Protein AF-A0A7X5ZHF9-F1 (afdb_monomer_lite)

Secondary structure (DSSP, 8-state):
---S---EEEEEEEE--TTT-S-TTS-EEEEEEES---HHHHHHHHHHHHHHHHHSTT-EEEEETTTTEEEEE-S-HHHHHHHHHHHHHHHHHHHHHHHHHHHHHHHHHHHHHHHHHHHHHHHHHT-S-------

Structure (mmCIF, N/CA/C/O backbone):
data_AF-A0A7X5ZHF9-F1
#
_entry.id   AF-A0A7X5ZHF9-F1
#
loop_
_atom_site.group_PDB
_atom_site.id
_atom_site.type_symbol
_atom_site.label_atom_id
_atom_site.label_alt_id
_atom_site.label_comp_id
_atom_site.label_asym_id
_atom_site.label_entity_id
_atom_site.label_seq_id
_atom_site.pdbx_PDB_ins_code
_atom_site.Cartn_x
_atom_site.Cartn_y
_atom_site.Cartn_z
_atom_site.occupancy
_atom_site.B_iso_or_equiv
_atom_site.auth_seq_id
_atom_site.auth_comp_id
_atom_site.auth_asym_id
_atom_site.auth_atom_id
_atom_site.pdbx_PDB_model_num
ATOM 1 N N . MET A 1 1 ? -7.855 -1.810 -19.896 1.00 37.16 1 MET A N 1
ATOM 2 C CA . MET A 1 1 ? -8.327 -2.436 -18.645 1.00 37.16 1 MET A CA 1
ATOM 3 C C . MET A 1 1 ? -7.744 -1.603 -17.523 1.00 37.16 1 MET A C 1
ATOM 5 O O . MET A 1 1 ? -6.527 -1.522 -17.452 1.00 37.16 1 MET A O 1
ATOM 9 N N . ALA A 1 2 ? -8.580 -0.865 -16.789 1.00 35.97 2 ALA A N 1
ATOM 10 C CA . ALA A 1 2 ? -8.124 -0.031 -15.679 1.00 35.97 2 ALA A CA 1
ATOM 11 C C . ALA A 1 2 ? -7.503 -0.931 -14.600 1.00 35.97 2 ALA A C 1
ATOM 13 O O . ALA A 1 2 ? -7.997 -2.035 -14.366 1.00 35.97 2 ALA A O 1
ATOM 14 N N . SER A 1 3 ? -6.371 -0.488 -14.060 1.00 44.75 3 SER A N 1
ATOM 15 C CA . SER A 1 3 ? -5.489 -1.252 -13.184 1.00 44.75 3 SER A CA 1
ATOM 16 C C . SER A 1 3 ? -6.236 -1.853 -11.983 1.00 44.75 3 SER A C 1
ATOM 18 O O . SER A 1 3 ? -7.056 -1.196 -11.349 1.00 44.75 3 SER A O 1
ATOM 20 N N . ARG A 1 4 ? -5.939 -3.126 -11.699 1.00 55.38 4 ARG A N 1
ATOM 21 C CA . ARG A 1 4 ? -6.427 -3.914 -10.556 1.00 55.38 4 ARG A CA 1
ATOM 22 C C . ARG A 1 4 ? -5.640 -3.616 -9.267 1.00 55.38 4 ARG A C 1
ATOM 24 O O . ARG A 1 4 ? -5.742 -4.385 -8.317 1.00 55.38 4 ARG A O 1
ATOM 31 N N . ASP A 1 5 ? -4.871 -2.530 -9.240 1.00 67.69 5 ASP A N 1
ATOM 32 C CA . ASP A 1 5 ? -3.842 -2.305 -8.218 1.00 67.69 5 ASP A CA 1
ATOM 33 C C . ASP A 1 5 ? -4.317 -1.413 -7.065 1.00 67.69 5 ASP A C 1
ATOM 35 O O . ASP A 1 5 ? -3.558 -1.153 -6.134 1.00 67.69 5 ASP A O 1
ATOM 39 N N . TRP A 1 6 ? -5.556 -0.918 -7.120 1.00 84.75 6 TRP A N 1
ATOM 40 C CA . TRP A 1 6 ? -6.109 -0.100 -6.047 1.00 84.75 6 TRP A CA 1
ATOM 41 C C . TRP A 1 6 ? -6.775 -0.989 -4.999 1.00 84.75 6 TRP A C 1
ATOM 43 O O . TRP A 1 6 ? -7.707 -1.733 -5.310 1.00 84.75 6 TRP A O 1
ATOM 53 N N . ILE A 1 7 ? -6.276 -0.931 -3.764 1.00 87.75 7 ILE A N 1
ATOM 54 C CA . ILE A 1 7 ? -6.822 -1.688 -2.638 1.00 87.75 7 ILE A CA 1
ATOM 55 C C . ILE A 1 7 ? -7.839 -0.818 -1.909 1.00 87.75 7 ILE A C 1
ATOM 57 O O . ILE A 1 7 ? -7.519 0.292 -1.488 1.00 87.75 7 ILE A O 1
ATOM 61 N N . GLU A 1 8 ? -9.055 -1.320 -1.727 1.00 86.75 8 GLU A N 1
ATOM 62 C CA . GLU A 1 8 ? -10.098 -0.622 -0.970 1.00 86.75 8 GLU A CA 1
ATOM 63 C C . GLU A 1 8 ? -10.571 -1.478 0.204 1.00 86.75 8 GLU A C 1
ATOM 65 O O . GLU A 1 8 ? -10.429 -2.702 0.196 1.00 86.75 8 GLU A O 1
ATOM 70 N N . IL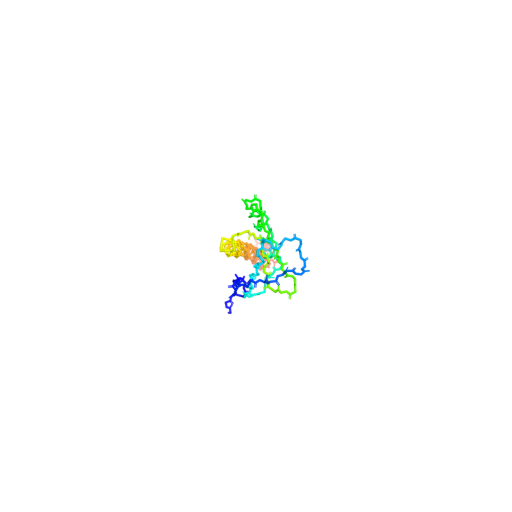E A 1 9 ? -11.144 -0.833 1.219 1.00 88.06 9 ILE A N 1
ATOM 71 C CA . ILE A 1 9 ? -11.806 -1.527 2.324 1.00 88.06 9 ILE A CA 1
ATOM 72 C C . ILE A 1 9 ? -13.262 -1.751 1.922 1.00 88.06 9 ILE A C 1
ATOM 74 O O . ILE A 1 9 ? -14.033 -0.801 1.810 1.00 88.06 9 ILE A O 1
ATOM 78 N N . ALA A 1 10 ? -13.630 -3.012 1.713 1.00 86.50 10 ALA A N 1
ATOM 79 C CA . ALA A 1 10 ? -14.983 -3.419 1.358 1.00 86.50 10 ALA A CA 1
ATOM 80 C C . ALA A 1 10 ? -15.946 -3.295 2.548 1.00 86.50 10 ALA A C 1
ATOM 82 O O . ALA A 1 10 ? -17.091 -2.872 2.389 1.00 86.50 10 ALA A O 1
ATOM 83 N N . SER A 1 11 ? -15.486 -3.668 3.743 1.00 86.25 11 SER A N 1
ATOM 84 C CA . SER A 1 11 ? -16.268 -3.609 4.978 1.00 86.25 11 SER A CA 1
ATOM 85 C C . SER A 1 11 ? -15.364 -3.587 6.209 1.00 86.25 11 SER A C 1
ATOM 87 O O . SER A 1 11 ? -14.211 -4.016 6.164 1.00 86.25 11 SER A O 1
ATOM 89 N N . PHE A 1 12 ? -15.918 -3.106 7.322 1.00 88.06 12 PHE A N 1
ATOM 90 C CA . PHE A 1 12 ? -15.378 -3.345 8.656 1.00 88.06 12 PHE A CA 1
ATOM 91 C C . PHE A 1 12 ? -16.300 -4.314 9.392 1.00 88.06 12 PHE A C 1
ATOM 93 O O . PHE A 1 12 ? -17.516 -4.120 9.421 1.00 88.06 12 PHE A O 1
ATOM 100 N N . GLU A 1 13 ? -15.721 -5.340 9.997 1.00 85.19 13 GLU A N 1
ATOM 101 C CA . GLU A 1 13 ? -16.420 -6.377 10.742 1.00 85.19 13 GLU A CA 1
ATOM 102 C C . GLU A 1 13 ? -15.921 -6.374 12.187 1.00 85.19 13 GLU A C 1
ATOM 104 O O . GLU A 1 13 ? -14.724 -6.478 12.454 1.00 85.19 13 GLU A O 1
ATOM 109 N N . ALA A 1 14 ? -16.844 -6.234 13.139 1.00 79.94 14 ALA A N 1
ATOM 110 C CA . ALA A 1 14 ? -16.535 -6.468 14.542 1.00 79.94 14 ALA A CA 1
ATOM 111 C C . ALA A 1 14 ? -16.569 -7.978 14.788 1.00 79.94 14 ALA A C 1
ATOM 113 O O . ALA A 1 14 ? -17.587 -8.624 14.535 1.00 79.94 14 ALA A O 1
ATOM 114 N N . VAL A 1 15 ? -15.463 -8.534 15.273 1.00 74.81 15 VAL A N 1
ATOM 115 C CA . VAL A 1 15 ? -15.359 -9.967 15.553 1.00 74.81 15 VAL A CA 1
ATOM 116 C C . VAL A 1 15 ? -15.433 -10.170 17.056 1.00 74.81 15 VAL A C 1
ATOM 118 O O . VAL A 1 15 ? -14.623 -9.619 17.804 1.00 74.81 15 VAL A O 1
ATOM 121 N N . ASP A 1 16 ? -16.410 -10.962 17.495 1.00 65.00 16 ASP A N 1
ATOM 122 C CA . ASP A 1 16 ? -16.439 -11.473 18.862 1.00 65.00 16 ASP A CA 1
ATOM 123 C C . ASP A 1 16 ? -15.388 -12.580 18.970 1.00 65.00 16 ASP A C 1
ATOM 125 O O . ASP A 1 16 ? -15.569 -13.691 18.475 1.00 65.00 16 ASP A O 1
ATOM 129 N N . ASP A 1 17 ? -14.239 -12.222 19.534 1.00 62.59 17 ASP A N 1
ATOM 130 C CA . ASP A 1 17 ? -13.090 -13.108 19.720 1.00 62.59 17 ASP A CA 1
ATOM 131 C C . ASP A 1 17 ? -12.814 -13.312 21.214 1.00 62.59 17 ASP A C 1
ATOM 133 O O . ASP A 1 17 ? -11.683 -13.217 21.697 1.00 62.59 17 ASP A O 1
ATOM 137 N N . SER A 1 18 ? -13.892 -13.545 21.965 1.00 55.66 18 SER A N 1
ATOM 138 C CA . SER A 1 18 ? -13.873 -13.794 23.408 1.00 55.66 18 SER A CA 1
ATOM 139 C C . SER A 1 18 ? -13.148 -15.090 23.809 1.00 55.66 18 SER A C 1
ATOM 141 O O . SER A 1 18 ? -12.851 -15.267 24.990 1.00 55.66 18 SER A O 1
ATOM 143 N N . GLU A 1 19 ? -12.812 -15.971 22.857 1.00 51.09 19 GLU A N 1
ATOM 144 C CA . GLU A 1 19 ? -12.223 -17.290 23.133 1.00 51.09 19 GLU A CA 1
ATOM 145 C C . GLU A 1 19 ? -10.714 -17.420 22.834 1.00 51.09 19 GLU A C 1
ATOM 147 O O . GLU A 1 19 ? -10.107 -18.383 23.304 1.00 51.09 19 GLU A O 1
ATOM 152 N N . GLN A 1 20 ? -10.067 -16.493 22.104 1.00 52.88 20 GLN A N 1
ATOM 153 C CA . GLN A 1 20 ? -8.643 -16.650 21.730 1.00 52.88 20 GLN A CA 1
ATOM 154 C C . GLN A 1 20 ? -7.639 -15.741 22.465 1.00 52.88 20 GLN A C 1
ATOM 156 O O . GLN A 1 20 ? -6.437 -15.986 22.340 1.00 52.88 20 GLN A O 1
ATOM 161 N N . PHE A 1 21 ? -8.050 -14.715 23.232 1.00 51.94 21 PHE A N 1
ATOM 162 C CA . PHE A 1 21 ? -7.093 -13.731 23.784 1.00 51.94 21 PHE A CA 1
ATOM 163 C C . PHE A 1 21 ? -7.409 -13.176 25.192 1.00 51.94 21 PHE A C 1
ATOM 165 O O . PHE A 1 21 ? -8.549 -12.882 25.528 1.00 51.94 21 PHE A O 1
ATOM 172 N N . ASP A 1 22 ? -6.346 -12.914 25.970 1.00 55.88 22 ASP A N 1
ATOM 173 C CA . ASP A 1 22 ? -6.319 -12.431 27.374 1.00 55.88 22 ASP A CA 1
ATOM 174 C C . ASP A 1 22 ? -6.904 -11.013 27.641 1.00 55.88 22 ASP A C 1
ATOM 176 O O . ASP A 1 22 ? -6.737 -10.471 28.737 1.00 55.88 22 ASP A O 1
ATOM 180 N N . ARG A 1 23 ? -7.552 -10.356 26.665 1.00 58.25 23 ARG A N 1
ATOM 181 C CA . ARG A 1 23 ? -8.030 -8.953 26.764 1.00 58.25 23 ARG A CA 1
ATOM 182 C C . ARG A 1 23 ? -9.461 -8.793 26.224 1.00 58.25 23 ARG A C 1
ATOM 184 O O . ARG A 1 23 ? -9.639 -8.274 25.122 1.00 58.25 23 ARG A O 1
ATOM 191 N N . PRO A 1 24 ? -10.483 -9.228 26.978 1.00 59.97 24 PRO A N 1
ATOM 192 C CA . PRO A 1 24 ? -11.888 -9.114 26.573 1.00 59.97 24 PRO A CA 1
ATOM 193 C C . PRO A 1 24 ? -12.411 -7.662 26.545 1.00 59.97 24 PRO A C 1
ATOM 195 O O . PRO A 1 24 ? -13.538 -7.422 26.126 1.00 59.97 24 PRO A O 1
ATOM 198 N N . ASP A 1 25 ? -11.619 -6.689 27.003 1.00 63.25 25 ASP A N 1
ATOM 199 C CA . ASP A 1 25 ? -11.965 -5.269 27.110 1.00 63.25 25 ASP A CA 1
ATOM 200 C C . ASP A 1 25 ? -11.733 -4.459 25.823 1.00 63.25 25 ASP A C 1
ATOM 202 O O . ASP A 1 25 ? -12.184 -3.316 25.731 1.00 63.25 25 ASP A O 1
ATOM 206 N N . ILE A 1 26 ? -11.051 -5.028 24.823 1.00 65.69 26 ILE A N 1
ATOM 207 C CA . ILE A 1 26 ? -10.725 -4.338 23.570 1.00 65.69 26 ILE A CA 1
ATOM 208 C C . ILE A 1 26 ? -11.418 -5.047 22.399 1.00 65.69 26 ILE A C 1
ATOM 210 O O . ILE A 1 26 ? -11.077 -6.195 22.107 1.00 65.69 26 ILE A O 1
ATOM 214 N N . PRO A 1 27 ? -12.348 -4.383 21.685 1.00 68.12 27 PRO A N 1
ATOM 215 C CA . PRO A 1 27 ? -13.026 -4.998 20.552 1.00 68.12 27 PRO A CA 1
ATOM 216 C C . PRO A 1 27 ? -12.049 -5.256 19.398 1.00 68.12 27 PRO A C 1
ATOM 218 O O . PRO A 1 27 ? -11.205 -4.416 19.067 1.00 68.12 27 PRO A O 1
ATOM 221 N N . ARG A 1 28 ? -12.184 -6.424 18.765 1.00 76.44 28 ARG A N 1
ATOM 222 C CA . ARG A 1 28 ? -11.476 -6.782 17.533 1.00 76.44 28 ARG A CA 1
ATOM 223 C C . ARG A 1 28 ? -12.253 -6.252 16.333 1.00 76.44 28 ARG A C 1
ATOM 225 O O . ARG A 1 28 ? -13.450 -6.506 16.208 1.00 76.44 28 ARG A O 1
ATOM 232 N N . VAL A 1 29 ? -11.558 -5.541 15.448 1.00 82.12 29 VAL A N 1
ATOM 233 C CA . VAL A 1 29 ? -12.128 -5.018 14.203 1.00 82.12 29 VAL A CA 1
ATOM 234 C C . VAL A 1 29 ? -11.301 -5.512 13.024 1.00 82.12 29 VAL A C 1
ATOM 236 O O . VAL A 1 29 ? -10.101 -5.240 12.943 1.00 82.12 29 VAL A O 1
ATOM 239 N N . GLU A 1 30 ? -11.947 -6.216 12.104 1.00 85.69 30 GLU A N 1
ATOM 240 C CA . GLU A 1 30 ? -11.369 -6.666 10.842 1.00 85.69 30 GLU A CA 1
ATOM 241 C C . GLU A 1 30 ? -11.807 -5.740 9.706 1.00 85.69 30 GLU A C 1
ATOM 243 O O . GLU A 1 30 ? -12.991 -5.480 9.526 1.00 85.69 30 GLU A O 1
ATOM 248 N N . ALA A 1 31 ? -10.854 -5.236 8.930 1.00 86.06 31 ALA A N 1
ATOM 249 C CA . ALA A 1 31 ? -11.106 -4.522 7.689 1.00 86.06 31 ALA A CA 1
ATOM 250 C C . ALA A 1 31 ? -10.937 -5.497 6.521 1.00 86.06 31 ALA A C 1
ATOM 252 O O . ALA A 1 31 ? -9.830 -5.967 6.255 1.00 86.06 31 ALA A O 1
ATOM 253 N N . VAL A 1 32 ? -12.023 -5.808 5.824 1.00 85.19 32 VAL A N 1
ATOM 254 C CA . VAL A 1 32 ? -12.011 -6.701 4.661 1.00 85.19 32 VAL A CA 1
ATOM 255 C C . VAL A 1 32 ? -11.644 -5.900 3.423 1.00 85.19 32 VAL A C 1
ATOM 257 O O . VAL A 1 32 ? -12.168 -4.806 3.219 1.00 85.19 32 VAL A O 1
ATOM 260 N N . LEU A 1 33 ? -10.771 -6.439 2.575 1.00 84.19 33 LEU A N 1
ATOM 261 C CA . LEU A 1 33 ? -10.316 -5.747 1.373 1.00 84.19 33 LEU A CA 1
ATOM 262 C C . LEU A 1 33 ? -11.080 -6.181 0.136 1.00 84.19 33 LEU A C 1
ATOM 264 O O . LEU A 1 33 ? -11.311 -7.367 -0.095 1.00 84.19 33 LEU A O 1
ATOM 268 N N . SER A 1 34 ? -11.397 -5.210 -0.713 1.00 82.62 34 SER A N 1
ATOM 269 C CA . SER A 1 34 ? -11.659 -5.453 -2.124 1.00 82.62 34 SER A CA 1
ATOM 270 C C . SER A 1 34 ? -10.374 -5.202 -2.903 1.00 82.62 34 SER A C 1
ATOM 272 O O . SER A 1 34 ? -9.896 -4.074 -3.009 1.00 82.62 34 SER A O 1
ATOM 274 N N . GLY A 1 35 ? -9.803 -6.285 -3.427 1.00 78.19 35 GLY A N 1
ATOM 275 C CA . GLY A 1 35 ? -8.528 -6.282 -4.137 1.00 78.19 35 GLY A CA 1
ATOM 276 C C . GLY A 1 35 ? -7.641 -7.441 -3.694 1.00 78.19 35 GLY A C 1
ATOM 277 O O . GLY A 1 35 ? -7.943 -8.144 -2.732 1.00 78.19 35 GLY A O 1
ATOM 278 N N . ALA A 1 36 ? -6.546 -7.657 -4.416 1.00 77.88 36 ALA A N 1
ATOM 279 C CA . ALA A 1 36 ? -5.524 -8.633 -4.054 1.00 77.88 36 ALA A CA 1
ATOM 280 C C . ALA A 1 36 ? -4.192 -7.882 -3.898 1.00 77.88 36 ALA A C 1
ATOM 282 O O . ALA A 1 36 ? -3.558 -7.587 -4.911 1.00 77.88 36 ALA A O 1
ATOM 283 N N . PRO A 1 37 ? -3.787 -7.517 -2.667 1.00 80.38 37 PRO A N 1
ATOM 284 C CA . PRO A 1 37 ? -2.585 -6.723 -2.449 1.00 80.38 37 PRO A CA 1
ATOM 285 C C . PRO A 1 37 ? -1.336 -7.498 -2.872 1.00 80.38 37 PRO A C 1
ATOM 287 O O . PRO A 1 37 ? -1.066 -8.592 -2.366 1.00 80.38 37 PRO A O 1
ATOM 290 N N . GLU A 1 38 ? -0.559 -6.898 -3.775 1.00 86.31 38 GLU A N 1
ATOM 291 C CA . GLU A 1 38 ? 0.762 -7.388 -4.171 1.00 86.31 38 GLU A CA 1
ATOM 292 C C . GLU A 1 38 ? 1.718 -7.419 -2.970 1.00 86.31 38 GLU A C 1
ATOM 294 O O . GLU A 1 38 ? 1.554 -6.689 -1.989 1.00 86.31 38 GLU A O 1
ATOM 299 N N . ARG A 1 39 ? 2.756 -8.258 -3.042 1.00 87.06 39 ARG A N 1
ATOM 300 C CA . ARG A 1 39 ? 3.728 -8.408 -1.950 1.00 87.06 39 ARG A CA 1
ATOM 301 C C . ARG A 1 39 ? 4.427 -7.086 -1.633 1.00 87.06 39 ARG A C 1
ATOM 303 O O . ARG A 1 39 ? 4.674 -6.782 -0.469 1.00 87.06 39 ARG A O 1
ATOM 310 N N . GLU A 1 40 ? 4.748 -6.317 -2.660 1.00 89.00 40 GLU A N 1
ATOM 311 C CA . GLU A 1 40 ? 5.382 -5.009 -2.572 1.00 89.00 40 GLU A CA 1
ATOM 312 C C . GLU A 1 40 ? 4.457 -4.019 -1.860 1.00 89.00 40 GLU A C 1
ATOM 314 O O . GLU A 1 40 ? 4.879 -3.364 -0.911 1.00 89.00 40 GLU A O 1
ATOM 319 N N . TRP A 1 41 ? 3.170 -3.990 -2.215 1.00 90.56 41 TRP A N 1
ATOM 320 C CA . TRP A 1 41 ? 2.174 -3.171 -1.521 1.00 90.56 41 TRP A CA 1
ATOM 321 C C . TRP A 1 41 ? 2.111 -3.512 -0.023 1.00 90.56 41 TRP A C 1
ATOM 323 O O . TRP A 1 41 ? 2.147 -2.622 0.828 1.00 90.56 41 TRP A O 1
ATOM 333 N N . GLN A 1 42 ? 2.110 -4.806 0.325 1.00 88.94 42 GLN A N 1
ATOM 334 C CA . GLN A 1 42 ? 2.102 -5.252 1.726 1.00 88.94 42 GLN A CA 1
ATOM 335 C C . GLN A 1 42 ? 3.331 -4.751 2.502 1.00 88.94 42 GLN A C 1
ATOM 337 O O . GLN A 1 42 ? 3.223 -4.438 3.686 1.00 88.94 42 GLN A O 1
ATOM 342 N N . GLN A 1 43 ? 4.496 -4.629 1.856 1.00 89.56 43 GLN A N 1
ATOM 343 C CA . GLN A 1 43 ? 5.696 -4.071 2.490 1.00 89.56 43 GLN A CA 1
ATOM 344 C C . GLN A 1 43 ? 5.533 -2.584 2.815 1.00 89.56 43 GLN A C 1
ATOM 346 O O . GLN A 1 43 ? 5.895 -2.170 3.919 1.00 89.56 43 GLN A O 1
ATOM 351 N N . PHE A 1 44 ? 4.963 -1.800 1.896 1.00 90.38 44 PHE A N 1
ATOM 352 C CA . PHE A 1 44 ? 4.654 -0.389 2.145 1.00 90.38 44 PHE A CA 1
ATOM 353 C C . PHE A 1 44 ? 3.663 -0.244 3.300 1.00 90.38 44 PHE A C 1
ATOM 355 O O . PHE A 1 44 ? 3.898 0.536 4.227 1.00 90.38 44 PHE A O 1
ATOM 362 N N . PHE A 1 45 ? 2.615 -1.070 3.299 1.00 90.88 45 PHE A N 1
ATOM 363 C CA . PHE A 1 45 ? 1.632 -1.080 4.373 1.00 90.88 45 PHE A CA 1
A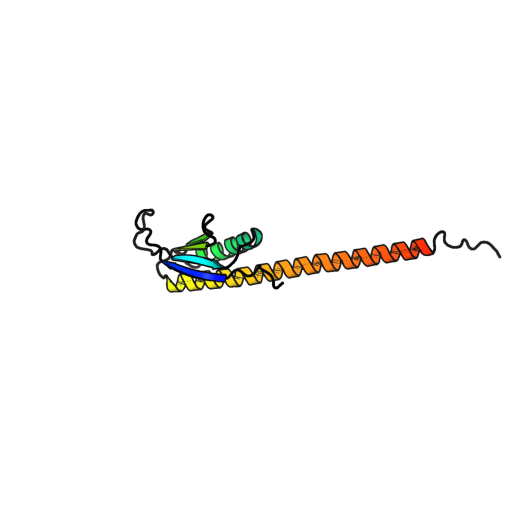TOM 364 C C . PHE A 1 45 ? 2.265 -1.400 5.729 1.00 90.88 45 PHE A C 1
ATOM 366 O O . PHE A 1 45 ? 2.006 -0.693 6.693 1.00 90.88 45 PHE A O 1
ATOM 373 N N . ILE A 1 46 ? 3.137 -2.412 5.821 1.00 90.62 46 ILE A N 1
ATOM 374 C CA . ILE A 1 46 ? 3.804 -2.786 7.083 1.00 90.62 46 ILE A CA 1
ATOM 375 C C . ILE A 1 46 ? 4.601 -1.614 7.667 1.00 90.62 46 ILE A C 1
ATOM 377 O O . ILE A 1 46 ? 4.592 -1.406 8.881 1.00 90.62 46 ILE A O 1
ATOM 381 N N . VAL A 1 47 ? 5.302 -0.846 6.830 1.00 91.25 47 VAL A N 1
ATOM 382 C CA . VAL A 1 47 ? 6.060 0.327 7.293 1.00 91.25 47 VAL A CA 1
ATOM 383 C C . VAL A 1 47 ? 5.114 1.391 7.850 1.00 91.25 47 VAL A C 1
ATOM 385 O O . VAL A 1 47 ? 5.349 1.905 8.945 1.00 91.25 47 VAL A O 1
ATOM 388 N N . ARG A 1 48 ? 4.023 1.682 7.135 1.00 91.69 48 ARG A N 1
ATOM 389 C CA . ARG A 1 48 ? 3.023 2.676 7.544 1.00 91.69 48 ARG A CA 1
ATOM 390 C C . ARG A 1 48 ? 2.258 2.253 8.800 1.00 91.69 48 ARG A C 1
ATOM 392 O O . ARG A 1 48 ? 2.120 3.052 9.722 1.00 91.69 48 ARG A O 1
ATOM 399 N N . ALA A 1 49 ? 1.845 0.993 8.874 1.00 90.12 49 ALA A N 1
ATOM 400 C CA . ALA A 1 49 ? 1.212 0.386 10.039 1.00 90.12 49 ALA A CA 1
ATOM 401 C C . ALA A 1 49 ? 2.096 0.527 11.283 1.00 90.12 49 ALA A C 1
ATOM 403 O O . ALA A 1 49 ? 1.651 1.059 12.294 1.00 90.12 49 ALA A O 1
ATOM 404 N N . ARG A 1 50 ? 3.384 0.172 11.189 1.00 90.56 50 ARG A N 1
ATOM 405 C CA . ARG A 1 50 ? 4.332 0.329 12.306 1.00 90.56 50 ARG A CA 1
ATOM 406 C C . ARG A 1 50 ? 4.495 1.778 12.755 1.00 90.56 50 ARG A C 1
ATOM 408 O O . ARG A 1 50 ? 4.657 2.026 13.946 1.00 90.56 50 ARG A O 1
ATOM 415 N N . ALA A 1 51 ? 4.480 2.732 11.825 1.00 90.81 51 ALA A N 1
ATOM 416 C CA . ALA A 1 51 ? 4.536 4.149 12.175 1.00 90.81 51 ALA A CA 1
ATOM 417 C C . ALA A 1 51 ? 3.280 4.581 12.952 1.00 90.81 51 ALA A C 1
ATOM 419 O O . ALA A 1 51 ? 3.395 5.278 13.957 1.00 90.81 51 ALA A O 1
ATOM 420 N N . LEU A 1 52 ? 2.096 4.118 12.542 1.00 89.88 52 LEU A N 1
ATOM 421 C CA . LEU A 1 52 ? 0.844 4.386 13.253 1.00 89.88 52 LEU A CA 1
ATOM 422 C C . LEU A 1 52 ? 0.817 3.736 14.642 1.00 89.88 52 LEU A C 1
ATOM 424 O O . LEU A 1 52 ? 0.460 4.394 15.614 1.00 89.88 52 LEU A O 1
ATOM 428 N N . GLU A 1 53 ? 1.266 2.489 14.773 1.00 89.69 53 GLU A N 1
ATOM 429 C CA . GLU A 1 53 ? 1.358 1.789 16.064 1.00 89.69 53 GLU A CA 1
ATOM 430 C C . GLU A 1 53 ? 2.275 2.507 17.073 1.00 89.69 53 GLU A C 1
ATOM 432 O O . GLU A 1 53 ? 2.040 2.451 18.279 1.00 89.69 53 GLU A O 1
ATOM 437 N N . GLN A 1 54 ? 3.307 3.218 16.603 1.00 89.44 54 GLN A N 1
ATOM 438 C CA . GLN A 1 54 ? 4.183 4.021 17.468 1.00 89.44 54 GLN A CA 1
ATOM 439 C C . GLN A 1 54 ? 3.510 5.299 17.980 1.00 89.44 54 GLN A C 1
ATOM 441 O O . GLN A 1 54 ? 3.829 5.761 19.076 1.00 89.44 54 GLN A O 1
ATOM 446 N N . VAL A 1 55 ? 2.604 5.881 17.191 1.00 90.06 55 VAL A N 1
ATOM 447 C CA . VAL A 1 55 ? 1.917 7.142 17.513 1.00 90.06 55 VAL A CA 1
ATOM 448 C C . VAL A 1 55 ? 0.636 6.899 18.316 1.00 90.06 55 VAL A C 1
ATOM 450 O O . VAL A 1 55 ? 0.249 7.753 19.113 1.00 90.06 55 VAL A O 1
ATOM 453 N N . HIS A 1 56 ? 0.010 5.730 18.158 1.00 85.88 56 HIS A N 1
ATOM 454 C CA . HIS A 1 56 ? -1.258 5.368 18.790 1.00 85.88 56 HIS A CA 1
ATOM 455 C C . HIS A 1 56 ? -1.076 4.182 19.756 1.00 85.88 56 HIS A C 1
ATOM 457 O O . HIS A 1 56 ? -1.196 3.024 19.350 1.00 85.88 56 HIS A O 1
ATOM 463 N N . PRO A 1 57 ? -0.806 4.434 21.055 1.00 81.00 57 PRO A N 1
ATOM 464 C CA . PRO A 1 57 ? -0.646 3.372 22.041 1.00 81.00 57 PRO A CA 1
ATOM 465 C C . PRO A 1 57 ? -1.875 2.464 22.106 1.00 81.00 57 PRO A C 1
ATOM 467 O O . PRO A 1 57 ? -2.999 2.927 22.281 1.00 81.00 57 PRO A O 1
ATOM 470 N N . GLY A 1 58 ? -1.650 1.155 22.005 1.00 77.88 58 GLY A N 1
ATOM 471 C CA . GLY A 1 58 ? -2.723 0.162 22.031 1.00 77.88 58 GLY A CA 1
ATOM 472 C C . GLY A 1 58 ? -3.354 -0.129 20.670 1.00 77.88 58 GLY A C 1
ATOM 473 O O . GLY A 1 58 ? -4.152 -1.060 20.615 1.00 77.88 58 GLY A O 1
ATOM 474 N N . LEU A 1 59 ? -2.966 0.588 19.604 1.00 83.75 59 LEU A N 1
ATOM 475 C CA . LEU A 1 59 ? -3.239 0.196 18.223 1.00 83.75 59 LEU A CA 1
ATOM 476 C C . LEU A 1 59 ? -2.321 -0.963 17.821 1.00 83.75 59 LEU A C 1
ATOM 478 O O . LEU A 1 59 ? -1.118 -0.939 18.081 1.00 83.75 59 LEU A O 1
ATOM 482 N N . ARG A 1 60 ? -2.886 -1.965 17.154 1.00 85.06 60 ARG A N 1
ATOM 483 C CA . ARG A 1 60 ? -2.134 -3.018 16.463 1.00 85.06 60 ARG A CA 1
ATOM 484 C C . ARG A 1 60 ? -2.779 -3.270 15.115 1.00 85.06 60 ARG A C 1
ATOM 486 O O . ARG A 1 60 ? -3.996 -3.405 15.091 1.00 85.06 60 ARG A O 1
ATOM 493 N N . MET A 1 61 ? -2.002 -3.321 14.040 1.00 87.00 61 MET A N 1
ATOM 494 C CA . MET A 1 61 ? -2.472 -3.501 12.668 1.00 87.00 61 MET A CA 1
ATOM 495 C C . MET A 1 61 ? -1.712 -4.646 12.002 1.00 87.00 61 MET A C 1
ATOM 497 O O . MET A 1 61 ? -0.504 -4.570 11.794 1.00 87.00 61 MET A O 1
ATOM 501 N N . GLU A 1 62 ? -2.416 -5.708 11.624 1.00 83.06 62 GLU A N 1
ATOM 502 C CA . GLU A 1 62 ? -1.795 -6.887 11.012 1.00 83.06 62 GLU A CA 1
ATOM 503 C C . GLU A 1 62 ? -2.544 -7.315 9.755 1.00 83.06 62 GLU A C 1
ATOM 505 O O . GLU A 1 62 ? -3.768 -7.273 9.715 1.00 83.06 62 GLU A O 1
ATOM 510 N N . ILE A 1 63 ? -1.816 -7.742 8.723 1.00 81.25 63 ILE A N 1
ATOM 511 C CA . ILE A 1 63 ? -2.422 -8.386 7.552 1.00 81.25 63 ILE A CA 1
ATOM 512 C C . ILE A 1 63 ? -2.710 -9.835 7.915 1.00 81.25 63 ILE A C 1
ATOM 514 O O . ILE A 1 63 ? -1.810 -10.558 8.348 1.00 81.25 63 ILE A O 1
ATOM 518 N N . ILE A 1 64 ? -3.947 -10.265 7.704 1.00 75.75 64 ILE A N 1
ATOM 519 C CA . ILE A 1 64 ? -4.322 -11.658 7.889 1.00 75.75 64 ILE A CA 1
ATOM 520 C C . ILE A 1 64 ? -3.960 -12.426 6.604 1.00 75.75 64 ILE A C 1
ATOM 522 O O . ILE A 1 64 ? -4.177 -11.953 5.494 1.00 75.75 64 ILE A O 1
ATOM 526 N N . ALA A 1 65 ? -3.334 -13.598 6.739 1.00 62.69 65 ALA A N 1
ATOM 527 C CA . ALA A 1 65 ? -2.870 -14.379 5.587 1.00 62.69 65 ALA A CA 1
ATOM 528 C C . ALA A 1 65 ? -3.962 -15.273 4.963 1.00 62.69 65 ALA A C 1
ATOM 530 O O . ALA A 1 65 ? -3.854 -15.625 3.790 1.00 62.69 65 ALA A O 1
ATOM 531 N N . ASP A 1 66 ? -4.987 -15.662 5.731 1.00 65.06 66 ASP A N 1
ATOM 532 C CA . ASP A 1 66 ? -6.086 -16.539 5.289 1.00 65.06 66 ASP A CA 1
ATOM 533 C C . ASP A 1 66 ? -7.317 -15.766 4.769 1.00 65.06 66 ASP A C 1
ATOM 535 O O . ASP A 1 66 ? -8.041 -16.256 3.900 1.00 65.06 66 ASP A O 1
ATOM 539 N N . ARG A 1 67 ? -7.507 -14.529 5.237 1.00 61.59 67 ARG A N 1
ATOM 540 C CA . ARG A 1 67 ? -8.466 -13.529 4.765 1.00 61.59 67 ARG A CA 1
ATOM 541 C C . ARG A 1 67 ? -7.697 -12.370 4.148 1.00 61.59 67 ARG A C 1
ATOM 543 O O . ARG A 1 67 ? -6.821 -11.824 4.796 1.00 61.59 67 ARG A O 1
ATOM 550 N N . LEU A 1 68 ? -8.048 -11.949 2.932 1.00 69.94 68 LEU A N 1
ATOM 551 C CA . LEU A 1 68 ? -7.543 -10.711 2.317 1.00 69.94 68 LEU A CA 1
ATOM 552 C C . LEU A 1 68 ? -8.039 -9.486 3.117 1.00 69.94 68 LEU A C 1
ATOM 554 O O . LEU A 1 68 ? -8.994 -8.820 2.723 1.00 69.94 68 LEU A O 1
ATOM 558 N N . GLY A 1 69 ? -7.447 -9.239 4.284 1.00 77.38 69 GLY A N 1
ATOM 559 C CA . GLY A 1 69 ? -7.965 -8.325 5.296 1.00 77.38 69 GLY A CA 1
ATOM 560 C C . GLY A 1 69 ? -6.890 -7.820 6.252 1.00 77.38 69 GLY A C 1
ATOM 561 O O . GLY A 1 69 ? -5.830 -8.432 6.405 1.00 77.38 69 GLY A O 1
ATOM 562 N N . PHE A 1 70 ? -7.186 -6.705 6.916 1.00 81.06 70 PHE A N 1
ATOM 563 C CA . PHE A 1 70 ? -6.411 -6.203 8.046 1.00 81.06 70 PHE A CA 1
ATOM 564 C C . PHE A 1 70 ? -7.145 -6.472 9.350 1.00 81.06 70 PHE A C 1
ATOM 566 O O . PHE A 1 70 ? -8.359 -6.331 9.445 1.00 81.06 70 PHE A O 1
ATOM 573 N N . HIS A 1 71 ? -6.390 -6.794 10.382 1.00 80.50 71 HIS A N 1
ATOM 574 C CA . HIS A 1 71 ? -6.859 -6.943 11.745 1.00 80.50 71 HIS A CA 1
ATOM 575 C C . HIS A 1 71 ? -6.393 -5.756 12.573 1.00 80.50 71 HIS A C 1
ATOM 577 O O . HIS A 1 71 ? -5.205 -5.426 12.547 1.00 80.50 71 HIS A O 1
ATOM 583 N N . THR A 1 72 ? -7.314 -5.153 13.330 1.00 75.75 72 THR A N 1
ATOM 584 C CA . THR A 1 72 ? -6.989 -4.089 14.279 1.00 75.75 72 THR A CA 1
ATOM 585 C C . THR A 1 72 ? -7.545 -4.276 15.680 1.00 75.75 72 THR A C 1
ATOM 587 O O . THR A 1 72 ? -8.606 -4.868 15.893 1.00 75.75 72 THR A O 1
ATOM 590 N N . ARG A 1 73 ? -6.800 -3.750 16.659 1.00 74.31 73 ARG A N 1
ATOM 591 C CA . ARG A 1 73 ? -7.200 -3.662 18.072 1.00 74.31 73 ARG A CA 1
ATOM 592 C C . ARG A 1 73 ? -6.862 -2.278 18.602 1.00 74.31 73 ARG A C 1
ATOM 594 O O . ARG A 1 73 ? -5.722 -1.873 18.429 1.00 74.31 73 ARG A O 1
ATOM 601 N N . ALA A 1 74 ? -7.827 -1.602 19.226 1.00 70.12 74 ALA A N 1
ATOM 602 C CA . ALA A 1 74 ? -7.639 -0.495 20.173 1.00 70.12 74 ALA A CA 1
ATOM 603 C C . ALA A 1 74 ? -8.991 -0.149 20.829 1.00 70.12 74 ALA A C 1
ATOM 605 O O . ALA A 1 74 ? -10.046 -0.536 20.326 1.00 70.12 74 ALA A O 1
ATOM 606 N N . SER A 1 75 ? -8.972 0.604 21.926 1.00 67.31 75 SER A N 1
ATOM 607 C CA . SER A 1 75 ? -10.158 0.983 22.712 1.00 67.31 75 SER A CA 1
ATOM 608 C C . SER A 1 75 ? -11.195 1.833 21.955 1.00 67.31 75 SER A C 1
ATOM 610 O O . SER A 1 75 ? -12.356 1.866 22.358 1.00 67.31 75 SER A O 1
ATOM 612 N N . HIS A 1 76 ? -10.816 2.497 20.857 1.00 78.19 76 HIS A N 1
ATOM 613 C CA . HIS A 1 76 ? -11.694 3.374 20.072 1.00 78.19 76 HIS A CA 1
ATOM 614 C C . HIS A 1 76 ? -11.904 2.846 18.645 1.00 78.19 76 HIS A C 1
ATOM 616 O O . HIS A 1 76 ? -11.170 3.186 17.722 1.00 78.19 76 HIS A O 1
ATOM 622 N N . ALA A 1 77 ? -12.936 2.017 18.455 1.00 77.56 77 ALA A N 1
ATOM 623 C CA . ALA A 1 77 ? -13.186 1.314 17.192 1.00 77.56 77 ALA A CA 1
ATOM 624 C C . ALA A 1 77 ? -13.353 2.242 15.972 1.00 77.56 77 ALA A C 1
ATOM 626 O O . ALA A 1 77 ? -12.804 1.952 14.913 1.00 77.56 77 ALA A O 1
ATOM 627 N N . GLU A 1 78 ? -14.065 3.365 16.106 1.00 83.12 78 GLU A N 1
ATOM 628 C CA . GLU A 1 78 ? -14.268 4.318 15.001 1.00 83.12 78 GLU A CA 1
ATOM 629 C C . GLU A 1 78 ? -12.961 5.007 14.585 1.00 83.12 78 GLU A C 1
ATOM 631 O O . GLU A 1 78 ? -12.635 5.076 13.398 1.00 83.12 78 GLU A O 1
ATOM 636 N N . GLU A 1 79 ? -12.178 5.465 15.566 1.00 85.19 79 GLU A N 1
ATOM 637 C CA . GLU A 1 79 ? -10.863 6.056 15.320 1.00 85.19 79 GLU A CA 1
ATOM 638 C C . GLU A 1 79 ? -9.943 5.052 14.619 1.00 85.19 79 GLU A C 1
ATOM 640 O O . GLU A 1 79 ? -9.308 5.398 13.624 1.00 85.19 79 GLU A O 1
ATOM 645 N N . ASN A 1 80 ? -9.948 3.791 15.056 1.00 83.25 80 ASN A N 1
ATOM 646 C CA . ASN A 1 80 ? -9.178 2.731 14.412 1.00 83.25 80 ASN A CA 1
ATOM 647 C C . ASN A 1 80 ? -9.599 2.507 12.961 1.00 83.25 80 ASN A C 1
ATOM 649 O O . ASN A 1 80 ? -8.738 2.438 12.091 1.00 83.25 80 ASN A O 1
ATOM 653 N N . CYS A 1 81 ? -10.905 2.421 12.682 1.00 86.75 81 CYS A N 1
ATOM 654 C CA . CYS A 1 81 ? -11.400 2.252 11.314 1.00 86.75 81 CYS A CA 1
ATOM 655 C C . CYS A 1 81 ? -10.897 3.385 10.412 1.00 86.75 81 CYS A C 1
ATOM 657 O O . CYS A 1 81 ? -10.441 3.141 9.293 1.00 86.75 81 CYS A O 1
ATOM 659 N N . ARG A 1 82 ? -10.907 4.623 10.924 1.00 90.06 82 ARG A N 1
ATOM 660 C CA . ARG A 1 82 ? -10.370 5.785 10.211 1.00 90.06 82 ARG A CA 1
ATOM 661 C C . ARG A 1 82 ? -8.865 5.659 9.963 1.00 90.06 82 ARG A C 1
ATOM 663 O O . ARG A 1 82 ? -8.429 5.902 8.842 1.00 90.06 82 ARG A O 1
ATOM 670 N N . LEU A 1 83 ? -8.088 5.256 10.970 1.00 90.44 83 LEU A N 1
ATOM 671 C CA . LEU A 1 83 ? -6.636 5.074 10.845 1.00 90.44 83 LEU A CA 1
ATOM 672 C C . LEU A 1 83 ? -6.278 3.963 9.848 1.00 90.44 83 LEU A C 1
ATOM 674 O O . LEU A 1 83 ? -5.357 4.132 9.054 1.00 90.44 83 LEU A O 1
ATOM 678 N N . VAL A 1 84 ? -7.031 2.858 9.826 1.00 89.88 84 VAL A N 1
ATOM 679 C CA . VAL A 1 84 ? -6.869 1.798 8.815 1.00 89.88 84 VAL A CA 1
ATOM 680 C C . VAL A 1 84 ? -7.151 2.336 7.424 1.00 89.88 84 VAL A C 1
ATOM 682 O O . VAL A 1 84 ? -6.357 2.124 6.512 1.00 89.88 84 VAL A O 1
ATOM 685 N N . HIS A 1 85 ? -8.259 3.052 7.257 1.00 91.00 85 HIS A N 1
ATOM 686 C CA . HIS A 1 85 ? -8.632 3.622 5.971 1.00 91.00 85 HIS A CA 1
ATOM 687 C C . HIS A 1 85 ? -7.570 4.601 5.448 1.00 91.00 85 HIS A C 1
ATOM 689 O O . HIS A 1 85 ? -7.150 4.504 4.296 1.00 91.00 85 HIS A O 1
ATOM 695 N N . GLU A 1 86 ? -7.078 5.498 6.302 1.00 91.94 86 GLU A N 1
ATOM 696 C CA . GLU A 1 86 ? -5.989 6.418 5.965 1.00 91.94 86 GLU A CA 1
ATOM 697 C C . GLU A 1 86 ? -4.696 5.670 5.617 1.00 91.94 86 GLU A C 1
ATOM 699 O O . GLU A 1 86 ? -4.029 6.005 4.636 1.00 91.94 86 GLU A O 1
ATOM 704 N N . ALA A 1 87 ? -4.366 4.613 6.366 1.00 91.69 87 ALA A N 1
ATOM 705 C CA . ALA A 1 87 ? -3.203 3.786 6.082 1.00 91.69 87 ALA A CA 1
ATOM 706 C C . ALA A 1 87 ? -3.296 3.126 4.701 1.00 91.69 87 ALA A C 1
ATOM 708 O O . ALA A 1 87 ? -2.314 3.128 3.960 1.00 91.69 87 ALA A O 1
ATOM 709 N N . VAL A 1 88 ? -4.463 2.594 4.332 1.00 91.00 88 VAL A N 1
ATOM 710 C CA . VAL A 1 88 ? -4.685 1.956 3.025 1.00 91.00 88 VAL A CA 1
ATOM 711 C C . VAL A 1 88 ? -4.562 2.972 1.894 1.00 91.00 88 VAL A C 1
ATOM 713 O O . VAL A 1 88 ? -3.821 2.725 0.944 1.00 91.00 88 VAL A O 1
ATOM 716 N N . LEU A 1 89 ? -5.214 4.132 2.016 1.00 91.81 89 LEU A N 1
ATOM 717 C CA . LEU A 1 89 ? -5.138 5.188 1.004 1.00 91.81 89 LEU A CA 1
ATOM 718 C C . LEU A 1 89 ? -3.710 5.699 0.812 1.00 91.81 89 LEU A C 1
ATOM 720 O O . LEU A 1 89 ? -3.218 5.717 -0.314 1.00 91.81 89 LEU A O 1
ATOM 724 N N . GLY A 1 90 ? -3.018 6.035 1.903 1.00 92.25 90 GLY A N 1
ATOM 725 C CA . GLY A 1 90 ? -1.630 6.485 1.823 1.00 92.25 90 GLY A CA 1
ATOM 726 C C . GLY A 1 90 ? -0.705 5.416 1.234 1.00 92.25 90 GLY A C 1
ATOM 727 O O . GLY A 1 90 ? 0.194 5.734 0.464 1.00 92.25 90 GLY A O 1
ATOM 728 N N . THR A 1 91 ? -0.950 4.136 1.532 1.00 92.56 91 THR A N 1
ATOM 729 C CA . THR A 1 91 ? -0.189 3.032 0.924 1.00 92.56 91 THR A CA 1
ATOM 730 C C . THR A 1 91 ? -0.431 2.938 -0.584 1.00 92.56 91 THR A C 1
ATOM 732 O O . THR A 1 91 ? 0.523 2.762 -1.340 1.00 92.56 91 THR A O 1
ATOM 735 N N . ASN A 1 92 ? -1.681 3.077 -1.039 1.00 91.81 92 ASN A N 1
ATOM 736 C CA . ASN A 1 92 ? -2.006 3.070 -2.467 1.00 91.81 92 ASN A CA 1
ATOM 737 C C . ASN A 1 92 ? -1.294 4.199 -3.219 1.00 91.81 92 ASN A C 1
ATOM 739 O O . ASN A 1 92 ? -0.753 3.969 -4.299 1.00 91.81 92 ASN A O 1
ATOM 743 N N . GLU A 1 93 ? -1.279 5.403 -2.648 1.00 92.19 93 GLU A N 1
ATOM 744 C CA . GLU A 1 93 ? -0.610 6.564 -3.238 1.00 92.19 93 GLU A CA 1
ATOM 745 C C . GLU A 1 93 ? 0.903 6.351 -3.349 1.00 92.19 93 GLU A C 1
ATOM 747 O O . GLU A 1 93 ? 1.469 6.524 -4.431 1.00 92.19 93 GLU A O 1
ATOM 752 N N . ASP A 1 94 ? 1.548 5.911 -2.264 1.00 91.31 94 ASP A N 1
ATOM 753 C CA . ASP A 1 94 ? 2.987 5.633 -2.250 1.00 91.31 94 ASP A CA 1
ATOM 754 C C . ASP A 1 94 ? 3.360 4.558 -3.283 1.00 91.31 94 ASP A C 1
ATOM 756 O O . ASP A 1 94 ? 4.329 4.697 -4.037 1.00 91.31 94 ASP A O 1
ATOM 760 N N . PHE A 1 95 ? 2.564 3.488 -3.343 1.00 90.38 95 PHE A N 1
ATOM 761 C CA . PHE A 1 95 ? 2.789 2.377 -4.257 1.00 90.38 95 PHE A CA 1
ATOM 762 C C . PHE A 1 95 ? 2.596 2.788 -5.721 1.00 90.38 95 PHE A C 1
ATOM 764 O O . PHE A 1 95 ? 3.430 2.472 -6.575 1.00 90.38 95 PHE A O 1
ATOM 771 N N . ALA A 1 96 ? 1.540 3.550 -6.018 1.00 89.62 96 ALA A N 1
ATOM 772 C CA . ALA A 1 96 ? 1.290 4.079 -7.354 1.00 89.62 96 ALA A CA 1
ATOM 773 C C . ALA A 1 96 ? 2.412 5.027 -7.806 1.00 89.62 96 ALA A C 1
ATOM 775 O O . ALA A 1 96 ? 2.872 4.940 -8.948 1.00 89.62 96 ALA A O 1
ATOM 776 N N . ALA A 1 97 ? 2.903 5.889 -6.910 1.00 89.81 97 ALA A N 1
ATOM 777 C CA . ALA A 1 97 ? 4.025 6.779 -7.194 1.00 89.81 97 ALA A CA 1
ATOM 778 C C . ALA A 1 97 ? 5.312 5.997 -7.509 1.00 89.81 97 ALA A C 1
ATOM 780 O O . ALA A 1 97 ? 6.030 6.342 -8.453 1.00 89.81 97 ALA A O 1
ATOM 781 N N . GLN A 1 98 ? 5.589 4.918 -6.769 1.00 90.12 98 GLN A N 1
ATOM 782 C CA . GLN A 1 98 ? 6.740 4.057 -7.039 1.00 90.12 98 GLN A CA 1
ATOM 783 C C . GLN A 1 98 ? 6.617 3.343 -8.391 1.00 90.12 98 GLN A C 1
ATOM 785 O O . GLN A 1 98 ? 7.579 3.364 -9.165 1.00 90.12 98 GLN A O 1
ATOM 790 N N . LYS A 1 99 ? 5.456 2.744 -8.699 1.00 90.00 99 LYS A N 1
ATOM 791 C CA . LYS A 1 99 ? 5.226 2.089 -9.998 1.00 90.00 99 LYS A CA 1
ATOM 792 C C . LYS A 1 99 ? 5.413 3.074 -11.151 1.00 90.00 99 LYS A C 1
ATOM 794 O O . LYS A 1 99 ? 6.169 2.782 -12.072 1.00 90.00 99 LYS A O 1
ATOM 799 N N . ALA A 1 100 ? 4.833 4.271 -11.060 1.00 89.81 100 ALA A N 1
ATOM 800 C CA . ALA A 1 100 ? 4.991 5.301 -12.086 1.00 89.81 100 ALA A CA 1
ATOM 801 C C . ALA A 1 100 ? 6.461 5.732 -12.275 1.00 89.81 100 ALA A C 1
ATOM 803 O O . ALA A 1 100 ? 6.916 5.946 -13.401 1.00 89.81 100 ALA A O 1
ATOM 804 N N . ALA A 1 101 ? 7.230 5.838 -11.186 1.00 91.12 101 ALA A N 1
ATOM 805 C CA . ALA A 1 101 ? 8.654 6.159 -11.256 1.00 91.12 101 ALA A CA 1
ATOM 806 C C . ALA A 1 101 ? 9.480 5.042 -11.919 1.00 91.12 101 ALA A C 1
ATOM 808 O O . ALA A 1 101 ? 10.408 5.336 -12.677 1.00 91.12 101 ALA A O 1
ATOM 809 N N . GLU A 1 102 ? 9.148 3.775 -11.657 1.00 90.50 102 GLU A N 1
ATOM 810 C CA . GLU A 1 102 ? 9.799 2.627 -12.295 1.00 90.50 102 GLU A CA 1
ATOM 811 C C . GLU A 1 102 ? 9.448 2.531 -13.783 1.00 90.50 102 GLU A C 1
ATOM 813 O O . GLU A 1 102 ? 10.341 2.388 -14.617 1.00 90.50 102 GLU A O 1
ATOM 818 N N . GLU A 1 103 ? 8.173 2.696 -14.140 1.00 91.44 103 GLU A N 1
ATOM 819 C CA . GLU A 1 103 ? 7.722 2.717 -15.535 1.00 91.44 103 GLU A CA 1
ATOM 820 C C . GLU A 1 103 ? 8.437 3.804 -16.338 1.00 91.44 103 GLU A C 1
ATOM 822 O O . GLU A 1 103 ? 8.925 3.545 -17.441 1.00 91.44 103 GLU A O 1
ATOM 827 N N . LYS A 1 104 ? 8.579 5.001 -15.757 1.00 93.62 104 LYS A N 1
ATOM 828 C CA . LYS A 1 104 ? 9.350 6.087 -16.364 1.00 93.62 104 LYS A CA 1
ATOM 829 C C . LYS A 1 104 ? 10.818 5.703 -16.555 1.00 93.62 104 LYS A C 1
ATOM 831 O O . LYS A 1 104 ? 11.354 5.880 -17.642 1.00 93.62 104 LYS A O 1
ATOM 836 N N . ARG A 1 105 ? 11.465 5.124 -15.539 1.00 93.69 105 ARG A N 1
ATOM 837 C CA . ARG A 1 105 ? 12.870 4.685 -15.624 1.00 93.69 105 ARG A CA 1
ATOM 838 C C . ARG A 1 105 ? 13.083 3.658 -16.738 1.00 93.69 105 ARG A C 1
ATOM 840 O O . ARG A 1 105 ? 14.077 3.729 -17.461 1.00 93.69 105 ARG A O 1
ATOM 847 N N . VAL A 1 106 ? 12.165 2.703 -16.875 1.00 94.06 106 VAL A N 1
ATOM 848 C CA . VAL A 1 106 ? 12.201 1.692 -17.939 1.00 94.06 106 VAL A CA 1
ATOM 849 C C . VAL A 1 106 ? 11.981 2.335 -19.307 1.00 94.06 106 VAL A C 1
ATOM 851 O O . VAL A 1 106 ? 12.675 1.987 -20.264 1.00 94.06 106 VAL A O 1
ATOM 854 N N . HIS A 1 107 ? 11.044 3.278 -19.410 1.00 94.25 107 HIS A N 1
ATOM 855 C CA . HIS A 1 107 ? 10.799 4.026 -20.638 1.00 94.25 107 HIS A CA 1
ATOM 856 C C . HIS A 1 107 ? 12.045 4.797 -21.090 1.00 94.25 107 HIS A C 1
ATOM 858 O O . HIS A 1 107 ? 12.522 4.551 -22.198 1.00 94.25 107 HIS A O 1
ATOM 864 N N . ASP A 1 108 ? 12.627 5.613 -20.208 1.00 94.75 108 ASP A N 1
ATOM 865 C CA . ASP A 1 108 ? 13.832 6.405 -20.481 1.00 94.75 108 ASP A CA 1
ATOM 866 C C . ASP A 1 108 ? 14.990 5.493 -20.942 1.00 94.75 108 ASP A C 1
ATOM 868 O O . ASP A 1 108 ? 15.645 5.740 -21.956 1.00 94.75 108 ASP A O 1
ATOM 872 N N . ARG A 1 109 ? 15.189 4.351 -20.263 1.00 94.38 109 ARG A N 1
ATOM 873 C CA . ARG A 1 109 ? 16.198 3.351 -20.653 1.00 94.38 109 ARG A CA 1
ATOM 874 C C . ARG A 1 109 ? 15.947 2.776 -22.051 1.00 94.38 109 ARG A C 1
ATOM 876 O O . ARG A 1 109 ? 16.899 2.545 -22.798 1.00 94.38 109 ARG A O 1
ATOM 883 N N . ASN A 1 110 ? 14.695 2.498 -22.402 1.00 95.31 110 ASN A N 1
ATOM 884 C CA . ASN A 1 110 ? 14.344 1.950 -23.711 1.00 95.31 110 ASN A CA 1
ATOM 885 C C . ASN A 1 110 ? 14.558 2.969 -24.836 1.00 95.31 110 ASN A C 1
ATOM 887 O O . ASN A 1 110 ? 14.968 2.579 -25.933 1.00 95.31 110 ASN A O 1
ATOM 891 N N . GLU A 1 111 ? 14.304 4.251 -24.575 1.00 96.06 111 GLU A N 1
ATOM 892 C CA . GLU A 1 111 ? 14.610 5.332 -25.513 1.00 96.06 111 GLU A CA 1
ATOM 893 C C . GLU A 1 111 ? 16.119 5.445 -25.753 1.00 96.06 111 GLU A C 1
ATOM 895 O O . GLU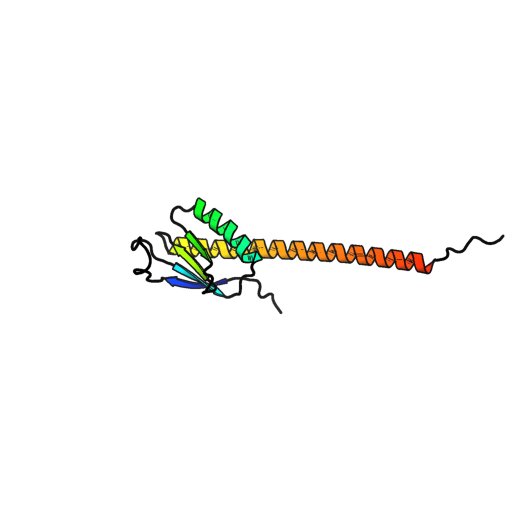 A 1 111 ? 16.551 5.385 -26.905 1.00 96.06 111 GLU A O 1
ATOM 900 N N . GLU A 1 112 ? 16.934 5.447 -24.691 1.00 95.31 112 GLU A N 1
ATOM 901 C CA . GLU A 1 112 ? 18.401 5.448 -24.805 1.00 95.31 112 GLU A CA 1
ATOM 902 C C . GLU A 1 112 ? 18.919 4.281 -25.663 1.00 95.31 112 GLU A C 1
ATOM 904 O O . GLU A 1 112 ? 19.780 4.452 -26.532 1.00 95.31 112 GLU A O 1
ATOM 909 N N . VAL A 1 113 ? 18.387 3.072 -25.449 1.00 96.25 113 VAL A N 1
ATOM 910 C CA . VAL A 1 113 ? 18.765 1.886 -26.232 1.00 96.25 113 VAL A CA 1
ATOM 911 C C . VAL A 1 113 ? 18.352 2.037 -27.695 1.00 96.25 113 VAL A C 1
ATOM 913 O O . VAL A 1 113 ? 19.125 1.682 -28.589 1.00 96.25 113 VAL A O 1
ATOM 916 N N . ARG A 1 114 ? 17.156 2.569 -27.966 1.00 95.75 114 ARG A N 1
ATOM 917 C CA . ARG A 1 114 ? 16.678 2.795 -29.336 1.00 95.75 114 ARG A CA 1
ATOM 918 C C . ARG A 1 114 ? 17.584 3.778 -30.076 1.00 95.75 114 ARG A C 1
ATOM 920 O O . ARG A 1 114 ? 17.957 3.500 -31.218 1.00 95.75 114 ARG A O 1
ATOM 927 N N . ASP A 1 115 ? 17.996 4.853 -29.415 1.00 96.00 115 ASP A N 1
ATOM 928 C CA . ASP A 1 115 ? 18.919 5.842 -29.971 1.00 96.00 115 ASP A CA 1
ATOM 929 C C . ASP A 1 115 ? 20.299 5.240 -30.250 1.00 96.00 115 ASP A C 1
ATOM 931 O O . ASP A 1 115 ? 20.871 5.451 -31.323 1.00 96.00 115 ASP A O 1
ATOM 935 N N . LEU A 1 116 ? 20.824 4.423 -29.332 1.00 95.56 116 LEU A N 1
ATOM 936 C CA . LEU A 1 116 ? 22.081 3.700 -29.538 1.00 95.56 116 LEU A CA 1
ATOM 937 C C . 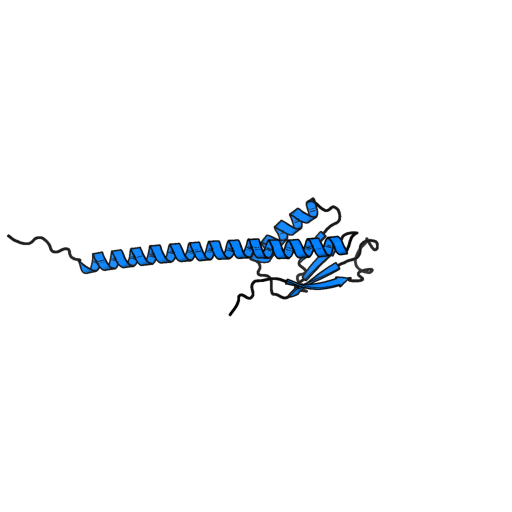LEU A 1 116 ? 22.006 2.757 -30.744 1.00 95.56 116 LEU A C 1
ATOM 939 O O . LEU A 1 116 ? 22.892 2.781 -31.601 1.00 95.56 116 LEU A O 1
ATOM 943 N N . VAL A 1 117 ? 20.937 1.964 -30.852 1.00 96.00 117 VAL A N 1
ATOM 944 C CA . VAL A 1 117 ? 20.709 1.073 -32.000 1.00 96.00 117 VAL A CA 1
ATOM 945 C C . VAL A 1 117 ? 20.638 1.873 -33.298 1.00 96.00 117 VAL A C 1
ATOM 947 O O . VAL A 1 117 ? 21.226 1.465 -34.301 1.00 96.00 117 VAL A O 1
ATOM 950 N N . GLN A 1 118 ? 19.958 3.021 -33.293 1.00 95.62 118 GLN A N 1
ATOM 951 C CA . GLN A 1 118 ? 19.862 3.873 -34.472 1.00 95.62 118 GLN A CA 1
ATOM 952 C C . GLN A 1 118 ? 21.230 4.433 -34.879 1.00 95.62 118 GLN A C 1
ATOM 954 O O . GLN A 1 118 ? 21.576 4.394 -36.059 1.00 95.62 118 GLN A O 1
ATOM 959 N N . ARG A 1 119 ? 22.052 4.872 -33.920 1.00 93.38 119 ARG A N 1
ATOM 960 C CA . ARG A 1 119 ? 23.427 5.327 -34.187 1.00 93.38 119 ARG A CA 1
ATOM 961 C C . ARG A 1 119 ? 24.291 4.220 -34.787 1.00 93.38 119 ARG A C 1
ATOM 963 O O . ARG A 1 119 ? 25.003 4.477 -35.754 1.00 93.38 119 ARG A O 1
ATOM 970 N N . ILE A 1 120 ? 24.197 2.995 -34.267 1.00 93.38 120 ILE A N 1
ATOM 971 C CA . ILE A 1 120 ? 24.918 1.835 -34.816 1.00 93.38 120 ILE A CA 1
ATOM 972 C C . ILE A 1 120 ? 24.473 1.553 -36.254 1.00 93.38 120 ILE A C 1
ATOM 974 O O . ILE A 1 120 ? 25.318 1.355 -37.124 1.00 93.38 120 ILE A O 1
ATOM 978 N N . LYS A 1 121 ? 23.163 1.584 -36.535 1.00 93.19 121 LYS A N 1
ATOM 979 C CA . LYS A 1 121 ? 22.644 1.421 -37.903 1.00 93.19 121 LYS A CA 1
ATOM 980 C C . LYS A 1 121 ? 23.193 2.487 -38.849 1.00 93.19 121 LYS A C 1
ATOM 982 O O . LYS A 1 121 ? 23.609 2.143 -39.949 1.00 93.19 121 LYS A O 1
ATOM 987 N N . THR A 1 122 ? 23.238 3.747 -38.417 1.00 92.44 122 THR A N 1
ATOM 988 C CA . THR A 1 122 ? 23.819 4.840 -39.208 1.00 92.44 122 THR A CA 1
ATOM 989 C C . THR A 1 122 ? 25.301 4.609 -39.486 1.00 92.44 122 THR A C 1
ATOM 991 O O . THR A 1 122 ? 25.720 4.759 -40.628 1.00 92.44 122 THR A O 1
ATOM 994 N N . ILE A 1 123 ? 26.090 4.207 -38.483 1.00 89.00 123 ILE A N 1
ATOM 995 C CA . ILE A 1 123 ? 27.515 3.886 -38.667 1.00 89.00 123 ILE A CA 1
ATOM 996 C C . ILE A 1 123 ? 27.677 2.746 -39.677 1.00 89.00 123 ILE A C 1
ATOM 998 O O . ILE A 1 123 ? 28.426 2.884 -40.638 1.00 89.00 123 ILE A O 1
ATOM 1002 N N . ASN A 1 124 ? 26.930 1.654 -39.500 1.00 87.88 124 ASN A N 1
ATOM 1003 C CA . ASN A 1 124 ? 26.996 0.488 -40.381 1.00 87.88 124 ASN A CA 1
ATOM 1004 C C . ASN A 1 124 ? 26.579 0.812 -41.822 1.00 87.88 124 ASN A C 1
ATOM 1006 O O . ASN A 1 124 ? 27.135 0.239 -42.751 1.00 87.8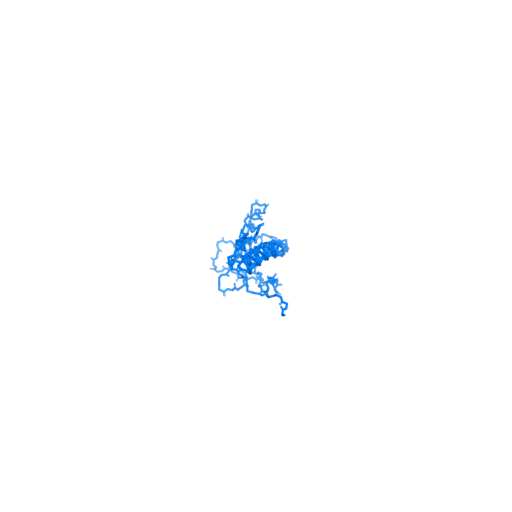8 124 ASN A O 1
ATOM 1010 N N . ALA A 1 125 ? 25.628 1.728 -42.021 1.00 89.00 125 ALA A N 1
ATOM 1011 C CA . ALA A 1 125 ? 25.204 2.158 -43.354 1.00 89.00 125 ALA A CA 1
ATOM 1012 C C . ALA A 1 125 ? 26.306 2.904 -44.127 1.00 89.00 125 ALA A C 1
ATOM 1014 O O . ALA A 1 125 ? 26.282 2.912 -45.352 1.00 89.00 125 ALA A O 1
ATOM 1015 N N . HIS A 1 126 ? 27.270 3.501 -43.422 1.00 86.19 126 HIS A N 1
ATOM 1016 C CA . HIS A 1 126 ? 28.416 4.200 -44.005 1.00 86.19 126 HIS A CA 1
ATOM 1017 C C . HIS A 1 126 ? 29.712 3.388 -43.843 1.00 86.19 126 HIS A C 1
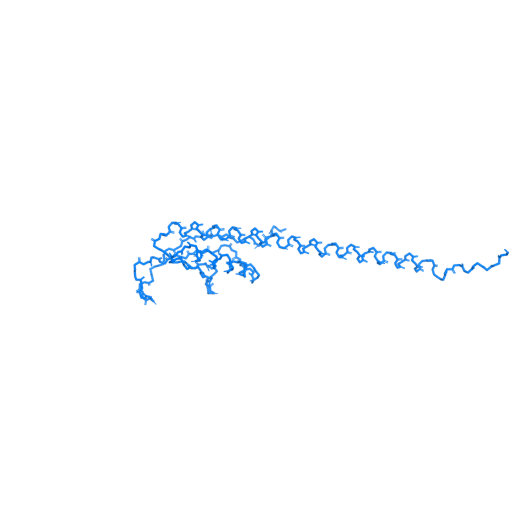ATOM 1019 O O . HIS A 1 126 ? 30.797 3.964 -43.858 1.00 86.19 126 HIS A O 1
ATOM 1025 N N . TRP A 1 127 ? 29.612 2.066 -43.631 1.00 80.88 127 TRP A N 1
ATOM 1026 C CA . TRP A 1 127 ? 30.759 1.179 -43.441 1.00 80.88 127 TRP A CA 1
ATOM 1027 C C . TRP A 1 127 ? 30.955 0.218 -44.637 1.00 80.88 127 TRP A C 1
ATOM 1029 O O . TRP A 1 127 ? 29.985 -0.405 -45.068 1.00 80.88 127 TRP A O 1
ATOM 1039 N N . PRO A 1 128 ? 32.192 0.000 -45.129 1.00 78.81 128 PRO A N 1
ATOM 1040 C CA . PRO A 1 128 ? 33.400 0.718 -44.741 1.00 78.81 128 PRO A CA 1
ATOM 1041 C C . PRO A 1 128 ? 33.283 2.190 -45.163 1.00 78.81 128 PRO A C 1
ATOM 1043 O O . PRO A 1 128 ? 32.717 2.460 -46.223 1.00 78.81 128 PRO A O 1
ATOM 1046 N N . PRO A 1 129 ? 33.769 3.138 -44.341 1.00 73.94 129 PRO A N 1
ATOM 1047 C CA . PRO A 1 129 ? 33.803 4.538 -44.737 1.00 73.94 129 PRO A CA 1
ATOM 1048 C C . PRO A 1 129 ? 34.524 4.604 -46.072 1.00 73.94 129 PRO A C 1
ATOM 1050 O O . PRO A 1 129 ? 35.561 3.950 -46.210 1.00 73.94 129 PRO A O 1
ATOM 1053 N N . GLU A 1 130 ? 33.956 5.324 -47.045 1.00 74.06 130 GLU A N 1
ATOM 1054 C CA . GLU A 1 130 ? 34.597 5.526 -48.341 1.00 74.06 130 GLU A CA 1
ATOM 1055 C C . GLU A 1 130 ? 36.035 5.960 -48.066 1.00 74.06 130 GLU A C 1
ATOM 1057 O O . GLU A 1 130 ? 36.298 7.067 -47.586 1.00 74.06 130 GLU A O 1
ATOM 1062 N N . THR A 1 131 ? 36.985 5.045 -48.277 1.00 58.31 131 THR A N 1
ATOM 1063 C CA . THR A 1 131 ? 38.384 5.416 -48.284 1.00 58.31 131 THR A CA 1
ATOM 1064 C C . THR A 1 131 ? 38.474 6.438 -49.387 1.00 58.31 131 THR A C 1
ATOM 1066 O O . THR A 1 131 ? 38.095 6.147 -50.522 1.00 58.31 131 THR A O 1
ATOM 1069 N N . ASN A 1 132 ? 38.925 7.633 -49.025 1.00 57.16 132 ASN A N 1
ATOM 1070 C CA . ASN A 1 132 ? 39.303 8.692 -49.939 1.00 57.16 132 ASN A CA 1
ATOM 1071 C C . ASN A 1 132 ? 40.375 8.120 -50.885 1.00 57.16 132 ASN A C 1
ATOM 1073 O O . ASN A 1 132 ? 41.573 8.197 -50.623 1.00 57.16 132 ASN A O 1
ATOM 1077 N N . THR A 1 133 ? 39.927 7.398 -51.910 1.00 57.94 133 THR A N 1
ATOM 1078 C CA . THR A 1 133 ? 40.755 6.630 -52.828 1.00 57.94 133 THR A CA 1
ATOM 1079 C C . THR A 1 133 ? 40.702 7.382 -54.140 1.00 57.94 133 THR A C 1
ATOM 1081 O O . THR A 1 133 ? 39.883 7.094 -55.004 1.00 57.94 133 THR A O 1
ATOM 1084 N N . GLY A 1 134 ? 41.598 8.363 -54.239 1.00 51.62 134 GLY A N 1
ATOM 1085 C CA . GLY A 1 134 ? 42.013 8.989 -55.489 1.00 51.62 134 GLY A CA 1
ATOM 1086 C C . GLY A 1 134 ? 41.192 10.207 -55.905 1.00 51.62 134 GLY A C 1
ATOM 1087 O O . GLY A 1 134 ? 40.113 10.069 -56.469 1.00 51.62 134 GLY A O 1
ATOM 1088 N N . ALA A 1 135 ? 41.756 11.403 -55.747 1.00 42.88 135 ALA A N 1
ATOM 1089 C CA . ALA A 1 135 ? 42.680 11.989 -56.724 1.00 42.88 135 ALA A CA 1
ATOM 1090 C C . ALA A 1 135 ? 43.394 13.205 -56.116 1.00 42.88 135 ALA A C 1
ATOM 1092 O O . ALA A 1 135 ? 42.721 13.984 -55.405 1.00 42.88 135 ALA A O 1
#

Organism: NCBI:txid564369

Sequence (135 aa):
MASRDWIEIASFEAVDDSEQFDRPDIPRVEAVLSGAPEREWQQFFIVRARALEQVHPGLRMEIIADRLGFHTRASHAEENCRLVHEAVLGTNEDFAAQKAAEEKRVHDRNEEVRDLVQRIKTINAHWPPETNTGA

Foldseek 3Di:
DPDLAQKAFPDKDWDPPVPPDPCNQKIKIKGAIDGDHDPVLVVLLVVLQVVVCVVDPQWHWDQDPVGRIIIIIDNDPVVNVVSVRVSSVVSSVVVVVVVVVVVVVVVVVVVVVVVVVVVVVVVVVCPPPPDPPDD

Radius of gyration: 26.42 Å; chains: 1; bounding box: 59×29×84 Å

pLDDT: mean 81.35, std 13.8, range [35.97, 96.25]